Protein AF-A0A958UM58-F1 (afdb_monomer)

Foldseek 3Di:
DLQWDWDQDPVQKIWTDNPPDIWIWGWDWDDDPNFTFIQTDTDPPPPPSHPARWGWPDDDPFKTKTFGADPVRHTDDIDMGGHD

Mean predicted aligned error: 5.41 Å

pLDDT: mean 84.06, std 8.25, range [51.75, 95.5]

Nearest PDB structures (foldseek):
  4zgf-assembly1_A  TM=6.374E-01  e=1.844E-02  Phocaeicola vulgatus ATCC 8482
  8j99-assembly1_K  TM=6.199E-01  e=1.621E+00  Homo sapiens
  8k2v-assembly1_A  TM=6.040E-01  e=3.267E+00  Homo sapiens
  2kgt-assembly1_A  TM=4.725E-01  e=5.308E+00  Homo sapiens
  5k1c-assembly1_C  TM=3.404E-01  e=2.779E+00  Homo sapiens

Radius of gyration: 13.05 Å; Cα contacts (8 Å, |Δi|>4): 150; chains: 1; bounding box: 32×30×33 Å

Secondary structure (DSSP, 8-state):
-TT-EEEE-TTSEEEEE-S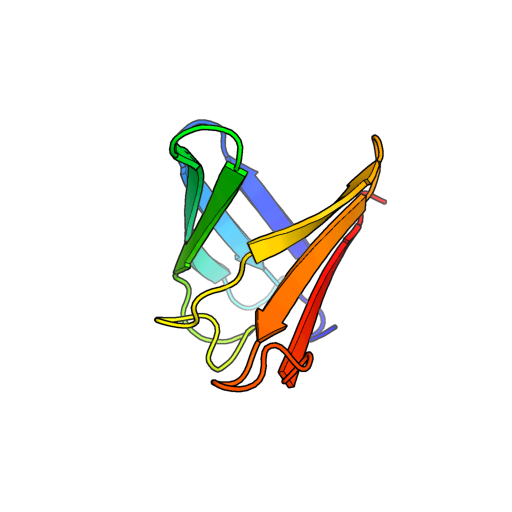S-EEEEEEEEEEETTEEEEEEEE-TTSTT-TT---EEEEEETTEEEEEEE-TTS-EEEEEEEE--

Solvent-accessible surface area (backbone atoms only — not comparable to full-atom values): 5050 Å² total; per-residue (Å²): 120,94,69,49,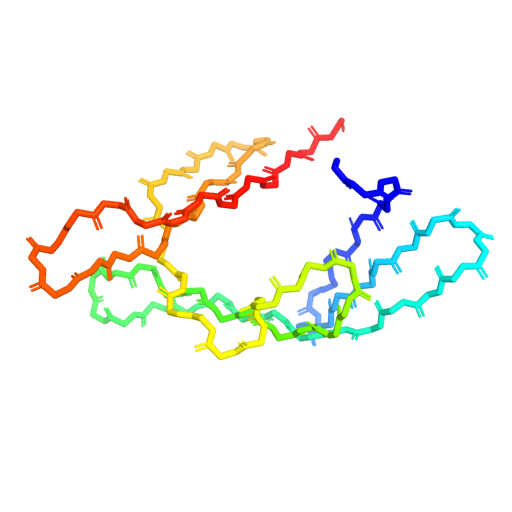52,76,49,81,44,96,84,33,41,30,40,37,33,58,90,84,54,79,38,68,30,42,45,46,81,48,73,60,92,94,39,64,42,46,47,50,39,36,66,71,86,50,77,65,41,48,87,48,76,36,32,67,74,50,73,58,102,49,35,41,33,31,29,30,59,48,99,87,67,49,79,74,46,77,50,72,53,68,65,130

Sequence (84 aa):
YAGYDFTFFSNQNILATNGSQNVDGIWIVSVIGQELNFEFDMDSPINGADNDEYKVLQYSPTSVTFVTRDSHGDIEDTLIFKMN

Structure (mmCIF, N/CA/C/O backbone):
data_AF-A0A958UM58-F1
#
_entry.id   AF-A0A958UM58-F1
#
loop_
_atom_site.group_PDB
_atom_site.id
_atom_site.type_symbol
_atom_site.label_atom_id
_atom_site.label_alt_id
_atom_site.label_comp_id
_atom_site.label_asym_id
_atom_site.label_entity_id
_atom_site.label_seq_id
_atom_site.pdbx_PDB_ins_code
_atom_site.Cartn_x
_atom_site.Cartn_y
_atom_site.Cartn_z
_atom_site.occupancy
_atom_site.B_iso_or_equiv
_atom_site.auth_seq_id
_atom_site.auth_comp_id
_atom_site.auth_asym_id
_atom_site.auth_atom_id
_atom_site.pdbx_PDB_model_num
ATOM 1 N N . TYR A 1 1 ? 6.260 -7.189 -4.406 1.00 51.75 1 TYR A N 1
ATOM 2 C CA . TYR A 1 1 ? 5.269 -7.844 -5.287 1.00 51.75 1 TYR A CA 1
ATOM 3 C C . TYR A 1 1 ? 5.086 -6.929 -6.501 1.00 51.75 1 TYR A C 1
ATOM 5 O O . TYR A 1 1 ? 5.258 -5.731 -6.333 1.00 51.75 1 TYR A O 1
ATOM 13 N N . ALA A 1 2 ? 4.921 -7.471 -7.713 1.00 66.69 2 ALA A N 1
ATOM 14 C CA . ALA A 1 2 ? 4.908 -6.776 -9.023 1.00 66.69 2 ALA A CA 1
ATOM 15 C C . ALA A 1 2 ? 6.174 -6.006 -9.487 1.00 66.69 2 ALA A C 1
ATOM 17 O O . ALA A 1 2 ? 6.266 -5.668 -10.662 1.00 66.69 2 ALA A O 1
ATOM 18 N N . GLY A 1 3 ? 7.167 -5.767 -8.623 1.00 83.69 3 GLY A N 1
ATOM 19 C CA . GLY A 1 3 ? 8.396 -5.047 -9.003 1.00 83.69 3 GLY A CA 1
ATOM 20 C C . GLY A 1 3 ? 8.232 -3.526 -9.051 1.00 83.69 3 GLY A C 1
ATOM 21 O O . GLY A 1 3 ? 9.031 -2.855 -9.694 1.00 83.69 3 GLY A O 1
ATOM 22 N N . TYR A 1 4 ? 7.197 -3.008 -8.389 1.00 88.00 4 TYR A N 1
ATOM 23 C CA . TYR A 1 4 ? 6.958 -1.581 -8.224 1.00 88.00 4 TYR A CA 1
ATOM 24 C C . TYR A 1 4 ? 7.359 -1.128 -6.820 1.00 88.00 4 TYR A C 1
ATOM 26 O O . TYR A 1 4 ? 7.049 -1.803 -5.833 1.00 88.00 4 TYR A O 1
ATOM 34 N N . ASP A 1 5 ? 8.000 0.033 -6.755 1.00 88.69 5 ASP A N 1
ATOM 35 C CA . ASP A 1 5 ? 8.197 0.821 -5.548 1.00 88.69 5 ASP A CA 1
ATOM 36 C C . ASP A 1 5 ? 7.039 1.809 -5.400 1.00 88.69 5 ASP A C 1
ATOM 38 O O . ASP A 1 5 ? 6.634 2.462 -6.365 1.00 88.69 5 ASP A O 1
ATOM 42 N N . PHE A 1 6 ? 6.509 1.920 -4.183 1.00 87.75 6 PHE A N 1
ATOM 43 C CA . PHE A 1 6 ? 5.359 2.764 -3.871 1.00 87.75 6 PHE A CA 1
ATOM 44 C C . PHE A 1 6 ? 5.793 3.967 -3.039 1.00 87.75 6 PHE A C 1
ATOM 46 O O . PHE A 1 6 ? 6.428 3.816 -1.995 1.00 87.75 6 PHE A O 1
ATOM 53 N N . THR A 1 7 ? 5.416 5.164 -3.481 1.00 90.50 7 THR A N 1
ATOM 54 C CA . THR A 1 7 ? 5.642 6.419 -2.758 1.00 90.50 7 THR A CA 1
ATOM 55 C C . THR A 1 7 ? 4.306 7.028 -2.365 1.00 90.50 7 THR A C 1
ATOM 57 O O . THR A 1 7 ? 3.537 7.442 -3.228 1.00 90.50 7 THR A O 1
ATOM 60 N N . PHE A 1 8 ? 4.046 7.102 -1.060 1.00 87.81 8 PHE A N 1
ATOM 61 C CA . PHE A 1 8 ? 2.853 7.727 -0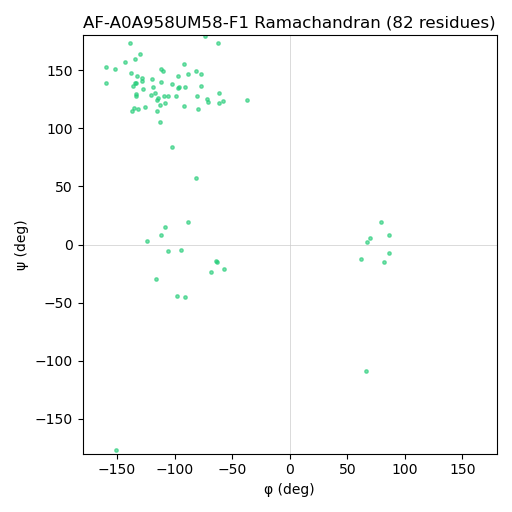.494 1.00 87.81 8 PHE A CA 1
ATOM 62 C C . PHE A 1 8 ? 3.146 9.194 -0.183 1.00 87.81 8 PHE A C 1
ATOM 64 O O . PHE A 1 8 ? 4.024 9.505 0.625 1.00 87.81 8 PHE A O 1
ATOM 71 N N . PHE A 1 9 ? 2.412 10.102 -0.815 1.00 91.31 9 PHE A N 1
ATOM 72 C CA . PHE A 1 9 ? 2.562 11.536 -0.607 1.00 91.31 9 PHE A CA 1
ATOM 73 C C . PHE A 1 9 ? 1.530 12.051 0.398 1.00 91.31 9 PHE A C 1
ATOM 75 O O . PHE A 1 9 ? 0.385 11.607 0.423 1.00 91.31 9 PHE A O 1
ATOM 82 N N . SER A 1 10 ? 1.908 13.042 1.211 1.00 89.50 10 SER A N 1
ATOM 83 C CA . SER A 1 10 ? 1.032 13.630 2.240 1.00 89.50 10 SER A CA 1
ATOM 84 C C . SER A 1 10 ? -0.204 14.347 1.684 1.00 89.50 10 SER A C 1
ATOM 86 O O . SER A 1 10 ? -1.133 14.639 2.434 1.00 89.50 10 SER A O 1
ATOM 88 N N . ASN A 1 11 ? -0.233 14.620 0.380 1.00 92.06 11 ASN A N 1
ATOM 89 C CA . ASN A 1 11 ? -1.373 15.185 -0.334 1.00 92.06 11 ASN A CA 1
ATOM 90 C C . ASN A 1 11 ? -2.352 14.115 -0.856 1.00 92.06 11 ASN A C 1
ATOM 92 O O . ASN A 1 11 ? -3.114 14.426 -1.763 1.00 92.06 11 ASN A O 1
ATOM 96 N N . GLN A 1 12 ? -2.315 12.892 -0.309 1.00 91.88 12 GLN A N 1
ATOM 97 C CA . GLN A 1 12 ? -3.178 11.753 -0.669 1.00 91.88 12 GLN A CA 1
ATOM 98 C C . GLN A 1 12 ? -2.922 11.147 -2.056 1.00 91.88 12 GLN A C 1
ATOM 100 O O . GLN A 1 12 ? -3.603 10.202 -2.441 1.00 91.88 12 GLN A O 1
ATOM 105 N N . ASN A 1 13 ? -1.897 11.599 -2.780 1.00 93.12 13 ASN A N 1
ATOM 106 C CA . ASN A 1 13 ? -1.443 10.901 -3.981 1.00 93.12 13 ASN A CA 1
ATOM 107 C C . ASN A 1 13 ? -0.543 9.723 -3.605 1.00 93.12 13 ASN A C 1
ATOM 109 O O . ASN A 1 13 ? 0.216 9.782 -2.630 1.00 93.12 13 ASN A O 1
ATOM 113 N N . ILE A 1 14 ? -0.562 8.684 -4.428 1.00 91.00 14 ILE A N 1
ATOM 114 C CA . ILE A 1 14 ? 0.427 7.610 -4.414 1.00 91.00 14 ILE A CA 1
ATOM 115 C C . ILE A 1 14 ? 0.989 7.413 -5.821 1.00 91.00 14 ILE A C 1
ATOM 117 O O . ILE A 1 14 ? 0.258 7.487 -6.802 1.00 91.00 14 ILE A O 1
ATOM 121 N N . LEU A 1 15 ? 2.293 7.158 -5.907 1.00 92.06 15 LEU A N 1
ATOM 122 C CA . LEU A 1 15 ? 2.964 6.752 -7.139 1.00 92.06 15 LEU A CA 1
ATOM 123 C C . LEU A 1 15 ? 3.510 5.337 -6.976 1.00 92.06 15 LEU A C 1
ATOM 125 O O . LEU A 1 15 ? 4.320 5.095 -6.079 1.00 92.06 15 LEU A O 1
ATOM 129 N N . ALA A 1 16 ? 3.126 4.438 -7.875 1.00 91.50 16 ALA A N 1
ATOM 130 C CA . ALA A 1 16 ? 3.815 3.175 -8.090 1.00 91.50 16 ALA A CA 1
ATOM 131 C C . ALA A 1 16 ? 4.743 3.305 -9.305 1.00 91.50 16 ALA A C 1
ATOM 133 O O . ALA A 1 16 ? 4.299 3.672 -10.395 1.00 91.50 16 ALA A O 1
ATOM 134 N N . THR A 1 17 ? 6.023 2.957 -9.155 1.00 92.44 17 THR A N 1
ATOM 135 C CA . THR A 1 17 ? 6.970 2.918 -10.281 1.00 92.44 17 THR A CA 1
ATOM 136 C C . THR A 1 17 ? 7.833 1.661 -10.297 1.00 92.44 17 THR A C 1
ATOM 138 O O . THR A 1 17 ? 8.312 1.223 -9.259 1.00 92.44 17 THR A O 1
ATOM 141 N N . ASN A 1 18 ? 8.065 1.087 -11.480 1.00 91.88 18 ASN A N 1
ATOM 142 C CA . ASN A 1 18 ? 9.047 0.009 -11.700 1.00 91.88 18 ASN A CA 1
ATOM 143 C C . ASN A 1 18 ? 10.282 0.494 -12.492 1.00 91.88 18 ASN A C 1
ATOM 145 O O . ASN A 1 18 ? 11.020 -0.303 -13.073 1.00 91.88 18 ASN A O 1
ATOM 149 N N . GLY A 1 19 ? 10.465 1.817 -12.591 1.00 91.25 19 GLY A N 1
ATOM 150 C CA . GLY A 1 19 ? 11.517 2.465 -13.379 1.00 91.25 19 GLY A CA 1
ATOM 151 C C . GLY A 1 19 ? 11.216 2.608 -14.877 1.00 91.25 19 GLY A C 1
ATOM 152 O O . GLY A 1 19 ? 11.886 3.390 -15.547 1.00 91.25 19 GLY A O 1
ATOM 153 N N . SER A 1 20 ? 10.211 1.900 -15.408 1.00 92.38 20 SER A N 1
ATOM 154 C CA . SER A 1 20 ? 9.760 2.018 -16.809 1.00 92.38 20 SER A CA 1
ATOM 155 C C . SER A 1 20 ? 8.331 2.546 -16.939 1.00 92.38 20 SER A C 1
ATOM 157 O O . SER A 1 20 ? 7.994 3.183 -17.935 1.00 92.38 20 SER A O 1
ATOM 159 N N . GLN A 1 21 ? 7.487 2.278 -15.946 1.00 91.06 21 GLN A N 1
ATOM 160 C CA . GLN A 1 21 ? 6.090 2.688 -15.891 1.00 91.06 21 GLN A CA 1
ATOM 161 C C . GLN A 1 21 ? 5.816 3.392 -14.569 1.00 91.06 21 GLN A C 1
ATOM 163 O O . GLN A 1 21 ? 6.339 2.988 -13.531 1.00 91.06 21 GLN A O 1
ATOM 168 N N . ASN A 1 22 ? 4.963 4.409 -14.639 1.00 92.25 22 ASN A N 1
ATOM 169 C CA . ASN A 1 22 ? 4.431 5.134 -13.498 1.00 92.25 22 ASN A CA 1
ATOM 170 C C . ASN A 1 22 ? 2.920 4.966 -13.493 1.00 92.25 22 ASN A C 1
ATOM 172 O O . ASN A 1 22 ? 2.289 5.067 -14.547 1.00 92.25 22 ASN A O 1
ATOM 176 N N . VAL A 1 23 ? 2.376 4.701 -12.314 1.00 91.00 23 VAL A N 1
ATOM 177 C CA . VAL A 1 23 ? 0.944 4.548 -12.095 1.00 91.00 23 VAL A CA 1
ATOM 178 C C . VAL A 1 23 ? 0.593 5.401 -10.894 1.00 91.00 23 VAL A C 1
ATOM 180 O O . VAL A 1 23 ? 1.120 5.195 -9.798 1.00 91.00 23 VAL A O 1
ATOM 183 N N . ASP A 1 24 ? -0.237 6.401 -11.143 1.00 91.56 24 ASP A N 1
ATOM 184 C CA . ASP A 1 24 ? -0.737 7.292 -10.113 1.00 91.56 24 ASP A CA 1
ATOM 185 C C . ASP A 1 24 ? -2.012 6.703 -9.511 1.00 91.56 24 ASP A C 1
ATOM 187 O O . ASP A 1 24 ? -2.802 6.050 -10.192 1.00 91.56 24 ASP A O 1
ATOM 191 N N . GLY A 1 25 ? -2.206 6.953 -8.226 1.00 89.19 25 GLY A N 1
ATOM 192 C CA . GLY A 1 25 ? -3.409 6.582 -7.503 1.00 89.19 25 GLY A CA 1
ATOM 193 C C . GLY A 1 25 ? -3.678 7.539 -6.353 1.00 89.19 25 GLY A C 1
ATOM 194 O O . GLY A 1 25 ? -2.939 8.506 -6.120 1.00 89.19 25 GLY A O 1
ATOM 195 N N . ILE A 1 26 ? -4.726 7.234 -5.605 1.00 89.50 26 ILE A N 1
ATOM 196 C CA . ILE A 1 26 ? -5.158 7.970 -4.425 1.00 89.50 26 ILE A CA 1
ATOM 197 C C . ILE A 1 26 ? -5.113 7.028 -3.224 1.00 89.50 26 ILE A C 1
ATOM 199 O O . ILE A 1 26 ? -5.426 5.843 -3.318 1.00 89.50 26 ILE A O 1
ATOM 203 N N . TRP A 1 27 ? -4.712 7.563 -2.075 1.00 87.31 27 TRP A N 1
ATOM 204 C CA . TRP A 1 27 ? -4.823 6.873 -0.798 1.00 87.31 27 TRP A CA 1
ATOM 205 C C . TRP A 1 27 ? -5.393 7.808 0.264 1.00 87.31 27 TRP A C 1
ATOM 207 O O . TRP A 1 27 ? -5.010 8.977 0.367 1.00 87.31 27 TRP A O 1
ATOM 217 N N . ILE A 1 28 ? -6.288 7.285 1.094 1.00 85.38 28 ILE A N 1
ATOM 218 C CA . ILE A 1 28 ? -6.898 8.022 2.196 1.00 85.38 28 ILE A CA 1
ATOM 219 C C . ILE A 1 28 ? -6.858 7.145 3.438 1.00 85.38 28 ILE A C 1
ATOM 221 O O . ILE A 1 28 ? -7.302 6.002 3.436 1.00 85.38 28 ILE A O 1
ATOM 225 N N . VAL A 1 29 ? -6.356 7.708 4.534 1.00 80.62 29 VAL A N 1
ATOM 226 C CA . VAL A 1 29 ? -6.539 7.146 5.873 1.00 80.62 29 VAL A CA 1
ATOM 227 C C . VAL A 1 29 ? -7.499 8.052 6.624 1.00 80.62 29 VAL A C 1
ATOM 229 O O . VAL A 1 29 ? -7.243 9.245 6.789 1.00 80.62 29 VAL A O 1
ATOM 232 N N . SER A 1 30 ? -8.606 7.484 7.084 1.00 82.50 30 SER A N 1
ATOM 233 C CA . SER A 1 30 ? -9.603 8.177 7.897 1.00 82.50 30 SER A CA 1
ATOM 234 C C . SER A 1 30 ? -9.945 7.361 9.140 1.00 82.50 30 SER A C 1
ATOM 236 O O . SER A 1 30 ? -9.616 6.183 9.248 1.00 82.50 30 SER A O 1
ATOM 238 N N . VAL A 1 31 ? -10.577 8.008 10.115 1.00 82.56 31 VAL A N 1
ATOM 239 C CA . VAL A 1 31 ? -11.123 7.336 11.297 1.00 82.56 31 VAL A CA 1
ATOM 240 C C . VAL A 1 31 ? -12.638 7.435 11.220 1.00 82.56 31 VAL A C 1
ATOM 242 O O . VAL A 1 31 ? -13.179 8.542 11.190 1.00 82.56 31 VAL A O 1
ATOM 245 N N . ILE A 1 32 ? -13.317 6.289 11.192 1.00 80.38 32 ILE A N 1
ATOM 246 C CA . ILE A 1 32 ? -14.780 6.200 11.208 1.00 80.38 32 ILE A CA 1
ATOM 247 C C . ILE A 1 32 ? -15.176 5.561 12.541 1.00 80.38 32 ILE A C 1
ATOM 249 O O . ILE A 1 32 ? -14.969 4.373 12.779 1.00 80.38 32 ILE A O 1
ATOM 253 N N . GLY A 1 33 ? -15.695 6.375 13.462 1.00 85.94 33 GLY A N 1
ATOM 254 C CA . GLY A 1 33 ? -15.965 5.932 14.830 1.00 85.94 33 GLY A CA 1
ATOM 255 C C . GLY A 1 33 ? -14.674 5.599 15.585 1.00 85.94 33 GLY A C 1
ATOM 256 O O . GLY A 1 33 ? -13.927 6.502 15.951 1.00 85.94 33 GLY A O 1
ATOM 257 N N . GLN A 1 34 ? -14.439 4.311 15.844 1.00 80.69 34 GLN A N 1
ATOM 258 C CA . GLN A 1 34 ? -13.232 3.797 16.516 1.00 80.69 34 GLN A CA 1
ATOM 259 C C . GLN A 1 34 ? -12.335 2.977 15.575 1.00 80.69 34 GLN A C 1
ATOM 261 O O . GLN A 1 34 ? -11.373 2.361 16.029 1.00 80.69 34 GLN A O 1
ATOM 266 N N . GLU A 1 35 ? -12.636 2.964 14.277 1.00 71.19 35 GLU A N 1
ATOM 267 C CA . GLU A 1 35 ? -11.948 2.133 13.293 1.00 71.19 35 GLU A CA 1
ATOM 268 C C . GLU A 1 35 ? -11.121 2.986 12.333 1.00 71.19 35 GLU A C 1
ATOM 270 O O . GLU A 1 35 ? -11.548 4.061 11.901 1.00 71.19 35 GLU A O 1
ATOM 275 N N . LEU A 1 36 ? -9.926 2.495 11.994 1.00 72.94 36 LEU A N 1
ATOM 276 C CA . LEU A 1 36 ? -9.116 3.064 10.925 1.00 72.94 36 LEU A CA 1
ATOM 277 C C . LEU A 1 36 ? -9.669 2.559 9.589 1.00 72.94 36 LEU A C 1
ATOM 279 O O . LEU A 1 36 ? -9.634 1.359 9.314 1.00 72.94 36 LEU A O 1
ATOM 283 N N . ASN A 1 37 ? -10.156 3.476 8.764 1.00 75.44 37 ASN A N 1
ATOM 284 C CA . ASN A 1 37 ? -10.557 3.191 7.397 1.00 75.44 37 ASN A CA 1
ATOM 285 C C . ASN A 1 37 ? -9.420 3.564 6.446 1.00 75.44 37 ASN A C 1
ATOM 287 O O . ASN A 1 37 ? -8.824 4.640 6.568 1.00 75.44 37 ASN A O 1
ATOM 291 N N . PHE A 1 38 ? -9.138 2.676 5.503 1.00 77.31 38 PHE A N 1
ATOM 292 C CA . PHE A 1 38 ? -8.189 2.914 4.432 1.00 77.31 38 PHE A CA 1
ATOM 293 C C . PHE A 1 38 ? -8.917 2.786 3.110 1.00 77.31 38 PHE A C 1
ATOM 295 O O . PHE A 1 38 ? -9.621 1.813 2.878 1.00 77.31 38 PHE A O 1
ATOM 302 N N . GLU A 1 39 ? -8.758 3.794 2.274 1.00 77.38 39 GLU A N 1
ATOM 303 C CA . GLU A 1 39 ? -9.232 3.778 0.904 1.00 77.38 39 GLU A CA 1
ATOM 304 C C . GLU A 1 39 ? -8.006 3.892 0.015 1.00 77.38 39 GLU A C 1
ATOM 306 O O . GLU A 1 39 ? -7.127 4.730 0.245 1.00 77.38 39 GLU A O 1
ATOM 311 N N . PHE A 1 40 ? -7.927 2.997 -0.953 1.00 79.69 40 PHE A N 1
ATOM 312 C CA . PHE A 1 40 ? -6.845 2.928 -1.909 1.00 79.69 40 PHE A CA 1
ATOM 313 C C . PHE A 1 40 ? -7.474 2.759 -3.271 1.00 79.69 40 PHE A C 1
ATOM 315 O O . PHE A 1 40 ? -8.291 1.868 -3.454 1.00 79.69 40 PHE A O 1
ATOM 322 N N . ASP A 1 41 ? -7.092 3.615 -4.200 1.00 81.69 41 ASP A N 1
ATOM 32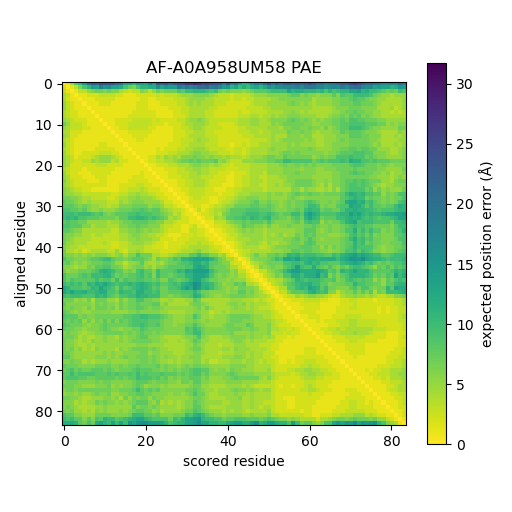3 C CA . ASP A 1 41 ? -7.576 3.557 -5.565 1.00 81.69 41 ASP A CA 1
ATOM 324 C C . ASP A 1 41 ? -6.384 3.738 -6.500 1.00 81.69 41 ASP A C 1
ATOM 326 O O . ASP A 1 41 ? -5.672 4.747 -6.446 1.00 81.69 41 ASP A O 1
ATOM 330 N N . MET A 1 42 ? -6.107 2.715 -7.297 1.00 82.62 42 MET A N 1
ATOM 331 C CA . MET A 1 42 ? -5.033 2.710 -8.279 1.00 82.62 42 MET A CA 1
ATOM 332 C C . MET A 1 42 ? -5.326 1.639 -9.328 1.00 82.62 42 MET A C 1
ATOM 334 O O . MET A 1 42 ? -5.669 0.506 -8.989 1.00 82.62 42 MET A O 1
ATOM 338 N N . ASP A 1 43 ? -5.075 1.968 -10.594 1.00 78.75 43 ASP A N 1
ATOM 339 C CA . ASP A 1 43 ? -4.974 0.969 -11.659 1.00 78.75 43 ASP A CA 1
ATOM 340 C C . ASP A 1 43 ? -3.802 -0.018 -11.406 1.00 78.75 43 ASP A C 1
ATOM 342 O O . ASP A 1 43 ? -3.003 0.157 -10.482 1.00 78.75 43 ASP A O 1
ATOM 346 N N . SER A 1 44 ? -3.657 -1.076 -12.228 1.00 76.88 44 SER A N 1
ATOM 347 C CA . SER A 1 44 ? -2.518 -2.022 -12.164 1.00 76.88 44 SER A CA 1
ATOM 348 C C . SER A 1 44 ? -1.206 -1.293 -11.830 1.00 76.88 44 SER A C 1
ATOM 350 O O . SER A 1 44 ? -0.826 -0.397 -12.578 1.00 76.88 44 SER A O 1
ATOM 352 N N . PRO A 1 45 ? -0.475 -1.681 -10.768 1.00 73.75 45 PRO A N 1
ATOM 353 C CA . PRO A 1 45 ? -0.044 -3.067 -10.577 1.00 73.75 45 PRO A CA 1
ATOM 354 C C . PRO A 1 45 ? -0.782 -3.857 -9.492 1.00 73.75 45 PRO A C 1
ATOM 356 O O . PRO A 1 45 ? -0.514 -5.052 -9.356 1.00 73.75 45 PRO A O 1
ATOM 359 N N . ILE A 1 46 ? -1.678 -3.234 -8.723 1.00 75.62 46 ILE A N 1
ATOM 360 C CA . ILE A 1 46 ? -2.492 -3.939 -7.723 1.00 75.62 46 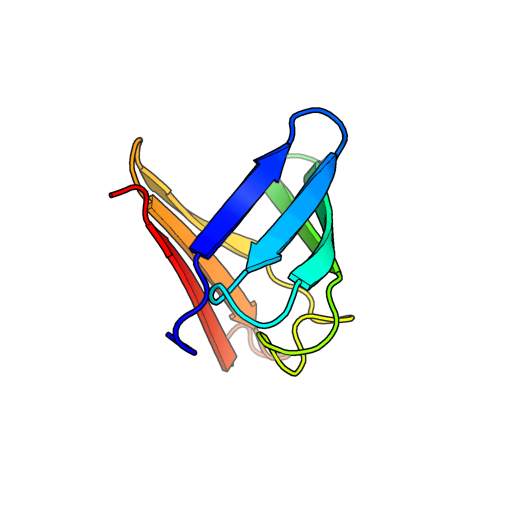ILE A CA 1
ATOM 361 C C . ILE A 1 46 ? -3.895 -4.129 -8.301 1.00 75.62 46 ILE A C 1
ATOM 363 O O . ILE A 1 46 ? -4.790 -3.320 -8.090 1.00 75.62 46 ILE A O 1
ATO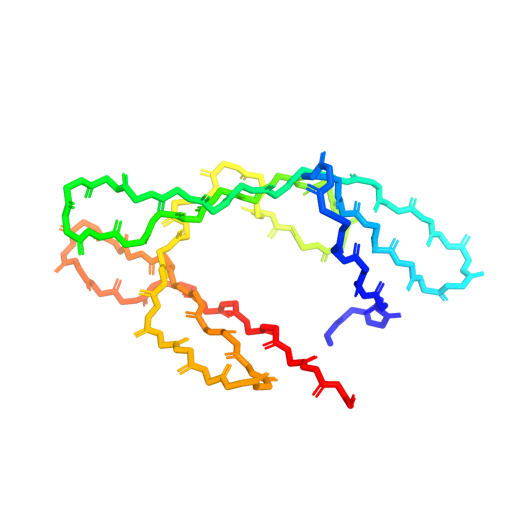M 367 N N . ASN A 1 47 ? -4.069 -5.185 -9.096 1.00 67.81 47 ASN A N 1
ATOM 368 C CA . ASN A 1 47 ? -5.362 -5.481 -9.712 1.00 67.81 47 ASN A CA 1
ATOM 369 C C . ASN A 1 47 ? -6.423 -5.728 -8.637 1.00 67.81 47 ASN A C 1
ATOM 371 O O . ASN A 1 47 ? -6.200 -6.556 -7.759 1.00 67.81 47 ASN A O 1
ATOM 375 N N . GLY A 1 48 ? -7.568 -5.057 -8.761 1.00 67.75 48 GLY A N 1
ATOM 376 C CA . GLY A 1 48 ? -8.685 -5.182 -7.824 1.00 67.75 48 GLY A CA 1
ATOM 377 C C . GLY A 1 48 ? -8.599 -4.259 -6.613 1.00 67.75 48 GLY A C 1
ATOM 378 O O . GLY A 1 48 ? -9.570 -4.153 -5.893 1.00 67.75 48 GLY A O 1
ATOM 379 N N . ALA A 1 49 ? -7.495 -3.531 -6.405 1.00 70.44 49 ALA A N 1
ATOM 380 C CA . ALA A 1 49 ? -7.449 -2.569 -5.305 1.00 70.44 49 ALA A CA 1
ATOM 381 C C . ALA A 1 49 ? -8.386 -1.367 -5.521 1.00 70.44 49 ALA A C 1
ATOM 383 O O . ALA A 1 49 ? -8.809 -0.759 -4.546 1.00 70.44 49 ALA A O 1
ATOM 384 N N . ASP A 1 50 ? -8.736 -1.068 -6.775 1.00 67.69 50 ASP A N 1
ATOM 385 C CA . ASP A 1 50 ? -9.900 -0.253 -7.136 1.00 67.69 50 ASP A CA 1
ATOM 386 C C . ASP A 1 50 ? -11.167 -0.915 -6.560 1.00 67.69 50 ASP A C 1
ATOM 388 O O . ASP A 1 50 ? -11.439 -2.085 -6.818 1.00 67.69 50 ASP A O 1
ATOM 392 N N . ASN A 1 51 ? -11.925 -0.168 -5.753 1.00 66.38 51 ASN A N 1
ATOM 393 C CA . ASN A 1 51 ? -13.209 -0.560 -5.152 1.00 66.38 51 ASN A CA 1
ATOM 394 C C . ASN A 1 51 ? -13.207 -1.688 -4.101 1.00 66.38 51 ASN A C 1
ATOM 396 O O . ASN A 1 51 ? -14.281 -2.015 -3.584 1.00 66.38 51 ASN A O 1
ATOM 400 N N . ASP A 1 52 ? -12.058 -2.246 -3.724 1.00 72.62 52 ASP A N 1
ATOM 401 C CA . ASP A 1 52 ? -11.994 -3.229 -2.640 1.00 72.62 52 ASP A CA 1
ATOM 402 C C . ASP A 1 52 ? -12.077 -2.563 -1.252 1.00 72.62 52 ASP A C 1
ATOM 404 O O . ASP A 1 52 ? -11.405 -1.572 -0.954 1.00 72.62 52 ASP A O 1
ATOM 408 N N . GLU A 1 53 ? -12.874 -3.139 -0.344 1.00 79.25 53 GLU A N 1
ATOM 409 C CA . GLU A 1 53 ? -13.082 -2.614 1.015 1.00 79.25 53 GLU A CA 1
ATOM 410 C C . GLU A 1 53 ? -11.947 -3.014 1.980 1.00 79.25 53 GLU A C 1
ATOM 412 O O . GLU A 1 53 ? -12.160 -3.642 3.022 1.00 79.25 53 GLU A O 1
ATOM 417 N N . TYR A 1 54 ? -10.708 -2.665 1.636 1.00 81.94 54 TYR A N 1
ATOM 418 C CA . TYR A 1 54 ? -9.551 -2.955 2.477 1.00 81.94 54 TYR A CA 1
ATOM 419 C C . TYR A 1 54 ? -9.649 -2.264 3.847 1.00 81.94 54 TYR A C 1
ATOM 421 O O . TYR A 1 54 ? -9.676 -1.040 3.968 1.00 81.94 54 TYR A O 1
ATOM 429 N N . LYS A 1 55 ? -9.617 -3.056 4.923 1.00 80.88 55 LYS A N 1
ATOM 430 C CA . LYS A 1 55 ? -9.543 -2.573 6.312 1.00 80.88 55 LYS A CA 1
ATOM 431 C C . LYS A 1 55 ? -8.194 -2.892 6.929 1.00 80.88 55 LYS A C 1
ATOM 433 O O . LYS A 1 55 ? -7.568 -3.904 6.619 1.00 80.88 55 LYS A O 1
ATOM 438 N N . VAL A 1 56 ? -7.747 -2.047 7.853 1.00 84.25 56 VAL A N 1
ATOM 439 C CA . VAL A 1 56 ? -6.472 -2.250 8.555 1.00 84.25 56 VAL A CA 1
ATOM 440 C C . VAL A 1 56 ? -6.605 -3.427 9.514 1.00 84.25 56 VAL A C 1
ATOM 442 O O . VAL A 1 56 ? -7.440 -3.406 10.414 1.00 84.25 56 VAL A O 1
ATOM 445 N N . LEU A 1 57 ? -5.749 -4.435 9.356 1.00 87.75 57 LEU A N 1
ATOM 446 C CA . LEU A 1 57 ? -5.661 -5.567 10.279 1.00 87.75 57 LEU A CA 1
ATOM 447 C C . LEU A 1 57 ? -4.631 -5.313 11.385 1.00 87.75 57 LEU A C 1
ATOM 449 O O . LEU A 1 57 ? -4.880 -5.602 12.552 1.00 87.75 57 LEU A O 1
ATOM 453 N N . GLN A 1 58 ? -3.455 -4.806 11.011 1.00 88.25 58 GLN A N 1
ATOM 454 C CA . GLN A 1 58 ? -2.351 -4.522 11.931 1.00 88.25 58 GLN A CA 1
ATOM 455 C C . GLN A 1 58 ? -1.380 -3.518 11.313 1.00 88.25 58 GLN A C 1
ATOM 457 O O . GLN A 1 58 ? -1.213 -3.466 10.093 1.00 88.25 58 GLN A O 1
ATOM 462 N N . TYR A 1 59 ? -0.688 -2.762 12.160 1.00 85.50 59 TYR A N 1
ATOM 463 C CA . TYR A 1 59 ? 0.375 -1.865 11.729 1.00 85.50 59 TYR A CA 1
ATOM 464 C C . TYR A 1 59 ? 1.525 -1.831 12.738 1.00 85.50 59 TYR A C 1
ATOM 466 O O . TYR A 1 59 ? 1.371 -2.133 13.921 1.00 85.50 59 TYR A O 1
ATOM 474 N N . SER A 1 60 ? 2.694 -1.457 12.238 1.00 87.75 60 SER A N 1
ATOM 475 C CA . SER A 1 60 ? 3.919 -1.195 12.979 1.00 87.75 60 SER A CA 1
ATOM 476 C C . SER A 1 60 ? 4.589 0.055 12.393 1.00 87.75 60 SER A C 1
ATOM 478 O O . SER A 1 60 ? 4.151 0.550 11.352 1.00 87.75 60 SER A O 1
ATOM 480 N N . PRO A 1 61 ? 5.669 0.574 13.001 1.00 85.75 61 PRO A N 1
ATOM 481 C CA . PRO A 1 61 ? 6.406 1.695 12.421 1.00 85.75 61 PRO A CA 1
ATOM 482 C C . PRO A 1 61 ? 6.929 1.449 10.996 1.00 85.75 61 PRO A C 1
ATOM 484 O O . PRO A 1 61 ? 7.210 2.412 10.293 1.00 85.75 61 PRO A O 1
ATOM 487 N N . THR A 1 62 ? 7.076 0.189 10.567 1.00 88.81 62 THR A N 1
ATOM 488 C CA . THR A 1 62 ? 7.656 -0.171 9.261 1.00 88.81 62 THR A CA 1
ATOM 489 C C . THR A 1 62 ? 6.749 -1.046 8.401 1.00 88.81 62 THR A C 1
ATOM 491 O O . THR A 1 62 ? 7.151 -1.469 7.318 1.00 88.81 62 THR A O 1
ATOM 494 N N . SER A 1 63 ? 5.527 -1.346 8.843 1.00 87.94 63 SER A N 1
ATOM 495 C CA . SER A 1 63 ? 4.602 -2.166 8.065 1.00 87.94 63 SER A CA 1
ATOM 496 C C . SER A 1 63 ? 3.148 -1.848 8.360 1.00 87.94 63 SER A C 1
ATOM 498 O O . SER A 1 63 ? 2.785 -1.506 9.480 1.00 87.94 63 SER A O 1
ATOM 500 N N . VAL A 1 64 ? 2.297 -2.050 7.364 1.00 85.69 64 VAL A N 1
ATOM 501 C CA . VAL A 1 64 ? 0.847 -2.071 7.537 1.00 85.69 64 VAL A CA 1
ATOM 502 C C . VAL A 1 64 ? 0.275 -3.234 6.740 1.00 85.69 64 VAL A C 1
ATOM 504 O O . VAL A 1 64 ? 0.726 -3.526 5.633 1.00 85.69 64 VAL A O 1
ATOM 507 N N . THR A 1 65 ? -0.660 -3.956 7.352 1.00 88.56 65 THR A N 1
ATOM 508 C CA . THR A 1 65 ? -1.407 -5.054 6.736 1.00 88.56 65 THR A CA 1
ATOM 509 C C . THR A 1 65 ? -2.867 -4.653 6.649 1.00 88.56 65 THR A C 1
ATOM 511 O O . THR A 1 65 ? -3.477 -4.319 7.668 1.00 88.56 65 THR A O 1
ATOM 514 N N . PHE A 1 66 ? -3.415 -4.743 5.449 1.00 86.00 66 PHE A N 1
ATOM 515 C CA . PHE A 1 66 ? -4.822 -4.567 5.145 1.00 86.00 66 PHE A CA 1
ATOM 516 C C . PHE A 1 66 ? -5.424 -5.897 4.706 1.00 86.00 66 PHE A C 1
ATOM 518 O O . PHE A 1 66 ? -4.719 -6.741 4.150 1.00 86.00 66 PHE A O 1
ATOM 525 N N . VAL A 1 67 ? -6.718 -6.076 4.951 1.00 87.81 67 VAL A N 1
ATOM 526 C CA . VAL A 1 67 ? -7.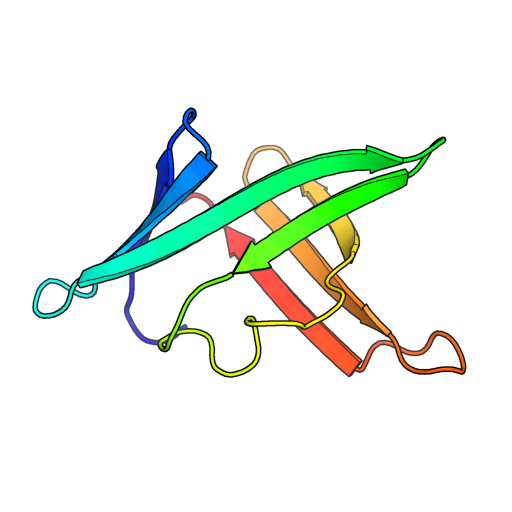484 -7.237 4.492 1.00 87.81 67 VAL A CA 1
ATOM 527 C C . VAL A 1 67 ? -8.849 -6.815 3.973 1.00 87.81 67 VAL A C 1
ATOM 529 O O . VAL A 1 67 ? -9.443 -5.882 4.516 1.00 87.81 67 VAL A O 1
ATOM 532 N N . THR A 1 68 ? -9.358 -7.529 2.978 1.00 86.88 68 THR A N 1
ATOM 533 C CA . THR A 1 68 ? -10.797 -7.595 2.690 1.00 86.88 68 THR A CA 1
ATOM 534 C C . THR A 1 68 ? -11.394 -8.780 3.446 1.00 86.88 68 THR A C 1
ATOM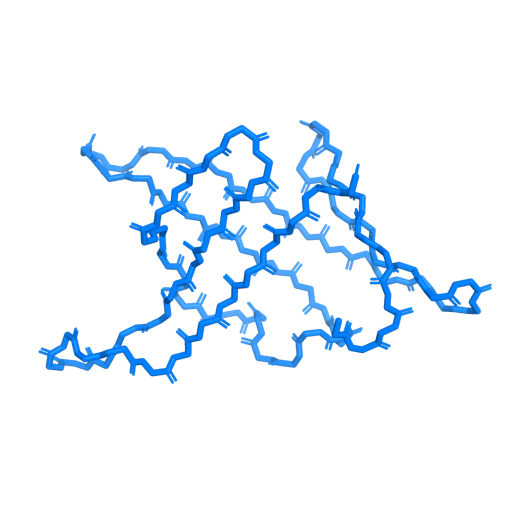 536 O O . THR A 1 68 ? -10.681 -9.719 3.829 1.00 86.88 68 THR A O 1
ATOM 539 N N . ARG A 1 69 ? -12.696 -8.724 3.730 1.00 89.44 69 ARG A N 1
ATOM 540 C CA . ARG A 1 69 ? -13.413 -9.817 4.389 1.00 89.44 69 ARG A CA 1
ATOM 541 C C . ARG A 1 69 ? -14.713 -10.118 3.665 1.00 89.44 69 ARG A C 1
ATOM 543 O O . ARG A 1 69 ? -15.381 -9.191 3.215 1.00 89.44 69 ARG A O 1
ATOM 550 N N . ASP A 1 70 ? -15.080 -11.392 3.637 1.00 90.88 70 ASP A N 1
ATOM 551 C CA . ASP A 1 70 ? -16.347 -11.837 3.071 1.00 90.88 70 ASP A CA 1
ATOM 552 C C . ASP A 1 70 ? -17.531 -11.470 3.990 1.00 90.88 70 ASP A C 1
ATOM 554 O O . ASP A 1 70 ? -17.378 -10.935 5.095 1.00 90.88 70 ASP A O 1
ATOM 558 N N . SER A 1 71 ? -18.749 -11.821 3.570 1.00 92.56 71 SER A N 1
ATOM 559 C CA . SER A 1 71 ? -19.961 -11.582 4.365 1.00 92.56 71 SER A CA 1
ATOM 560 C C . SER A 1 71 ? -20.016 -12.332 5.707 1.00 92.56 71 SER A C 1
ATOM 562 O O . SER A 1 71 ? -20.854 -12.002 6.547 1.00 92.56 71 SER A O 1
ATOM 564 N N . HIS A 1 72 ? -19.168 -13.344 5.915 1.00 95.50 72 HIS A N 1
ATOM 565 C CA . HIS A 1 72 ? -19.042 -14.089 7.173 1.00 95.50 72 HIS A CA 1
ATOM 566 C C . HIS A 1 72 ? -17.924 -13.533 8.070 1.00 95.50 72 HIS A C 1
ATOM 568 O O . HIS A 1 72 ? -17.793 -13.956 9.221 1.00 95.50 72 HIS A O 1
ATOM 574 N N . GLY A 1 73 ? -17.164 -12.549 7.579 1.00 89.44 73 GLY A N 1
ATOM 575 C CA . GLY A 1 73 ? -16.040 -11.937 8.274 1.00 89.44 73 GLY A CA 1
ATOM 576 C C . GLY A 1 73 ? -14.718 -12.684 8.089 1.00 89.44 73 GLY A C 1
ATOM 577 O O . GLY A 1 73 ? -13.743 -12.326 8.756 1.00 89.44 73 GLY A O 1
ATOM 578 N N . ASP A 1 74 ? -14.648 -13.685 7.213 1.00 94.62 74 ASP A N 1
ATOM 579 C CA . ASP A 1 74 ? -13.414 -14.402 6.891 1.00 94.62 74 ASP A CA 1
ATOM 580 C C . ASP A 1 74 ? -12.533 -13.562 5.956 1.00 94.62 74 ASP A C 1
ATOM 582 O O . ASP A 1 74 ? -13.037 -12.783 5.159 1.00 94.62 74 ASP A O 1
ATOM 586 N N . ILE A 1 75 ? -11.204 -13.668 6.077 1.00 92.88 75 ILE A N 1
ATOM 587 C CA . ILE A 1 75 ? -10.263 -12.891 5.247 1.00 92.88 75 ILE A CA 1
ATOM 588 C C . ILE A 1 75 ? -10.273 -13.434 3.812 1.00 92.88 75 ILE A C 1
ATOM 590 O O . ILE A 1 75 ? -9.987 -14.616 3.620 1.00 92.88 75 ILE A O 1
ATOM 594 N N . GLU A 1 76 ? -10.523 -12.566 2.828 1.00 91.06 76 GLU A N 1
ATOM 595 C CA . GLU A 1 76 ? -10.493 -12.920 1.398 1.00 91.06 76 GLU A CA 1
ATOM 596 C C . GLU A 1 76 ? -9.168 -12.538 0.729 1.00 91.06 76 GLU A C 1
ATOM 598 O O . GLU A 1 76 ? -8.581 -13.363 0.028 1.00 91.06 76 GLU A O 1
ATOM 603 N N . ASP A 1 77 ?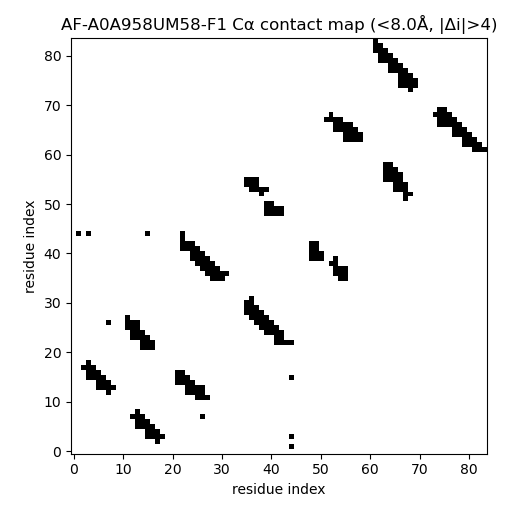 -8.653 -11.336 1.001 1.00 87.44 77 ASP A N 1
ATOM 604 C CA . ASP A 1 77 ? -7.358 -10.871 0.494 1.00 87.44 77 ASP A CA 1
ATOM 605 C C . ASP A 1 77 ? -6.510 -10.213 1.593 1.00 87.44 77 ASP A C 1
ATOM 607 O O . ASP A 1 77 ? -6.999 -9.811 2.652 1.00 87.44 77 ASP A O 1
ATOM 611 N N . THR A 1 78 ? -5.199 -10.136 1.372 1.00 88.06 78 THR A N 1
ATOM 612 C CA . THR A 1 78 ? -4.230 -9.515 2.274 1.00 88.06 78 THR A CA 1
ATOM 613 C C . THR A 1 78 ? -3.226 -8.667 1.499 1.00 88.06 78 THR A C 1
ATOM 615 O O . THR A 1 78 ? -2.356 -9.180 0.795 1.00 88.06 78 THR A O 1
ATOM 618 N N . LEU A 1 79 ? -3.259 -7.359 1.746 1.00 84.00 79 LEU A N 1
ATOM 619 C CA . LEU A 1 79 ? -2.315 -6.389 1.201 1.00 84.00 79 LEU A CA 1
ATOM 620 C C . LEU A 1 79 ? -1.340 -5.933 2.289 1.00 84.00 79 LEU A C 1
ATOM 622 O O . LEU A 1 79 ? -1.745 -5.503 3.367 1.00 84.00 79 LEU A O 1
ATOM 626 N N . ILE A 1 80 ? -0.033 -6.011 2.025 1.00 87.19 80 ILE A N 1
ATOM 627 C CA . ILE A 1 80 ? 1.000 -5.615 2.991 1.00 87.19 80 ILE A CA 1
ATOM 628 C C . ILE A 1 80 ? 1.940 -4.598 2.355 1.00 87.19 80 ILE A C 1
ATOM 630 O O . ILE A 1 80 ? 2.690 -4.937 1.437 1.00 87.19 80 ILE A O 1
ATOM 634 N N . PHE A 1 81 ? 1.986 -3.392 2.920 1.00 81.50 81 PHE A N 1
ATOM 635 C CA . PHE A 1 81 ? 3.050 -2.431 2.634 1.00 81.50 81 PHE A CA 1
ATOM 636 C C . PHE A 1 81 ? 4.135 -2.527 3.706 1.00 81.50 81 PHE A C 1
ATOM 638 O O . PHE A 1 81 ? 3.847 -2.610 4.903 1.00 81.50 81 PHE A O 1
ATOM 645 N N . LYS A 1 82 ? 5.396 -2.530 3.269 1.00 84.50 82 LYS A N 1
ATOM 646 C CA . LYS A 1 82 ? 6.577 -2.526 4.137 1.00 84.50 82 LYS A CA 1
ATOM 647 C C . LYS A 1 82 ? 7.491 -1.384 3.729 1.00 84.50 82 LYS A C 1
ATOM 649 O O . LYS A 1 82 ? 7.753 -1.206 2.543 1.00 84.50 82 LYS A O 1
ATOM 654 N N . MET A 1 83 ? 7.971 -0.646 4.716 1.00 80.44 83 MET A N 1
ATOM 655 C CA . MET A 1 83 ? 9.058 0.302 4.537 1.00 80.44 83 MET A CA 1
ATOM 656 C C . MET A 1 83 ? 10.374 -0.481 4.562 1.00 80.44 83 MET A C 1
ATOM 658 O O . MET A 1 83 ? 10.585 -1.279 5.480 1.00 80.44 83 MET A O 1
ATOM 662 N N . ASN A 1 84 ? 11.207 -0.290 3.539 1.00 67.31 84 ASN A N 1
ATOM 663 C CA . ASN A 1 84 ? 12.573 -0.820 3.507 1.00 67.31 84 ASN A CA 1
ATOM 664 C C . ASN A 1 84 ? 13.518 0.052 4.336 1.00 67.31 84 ASN A C 1
ATOM 666 O O . ASN A 1 84 ? 13.317 1.288 4.340 1.00 67.31 84 ASN A O 1
#